Protein AF-A0A946XSJ8-F1 (afdb_monomer_lite)

Sequence (49 aa):
MNEGFAEANVEIIEGSGGVFEVTVDGSLIYSKKETGRFPEKGELISLMK

Radius of gyration: 11.66 Å; chains: 1; bounding box: 30×22×30 Å

Secondary structure (DSSP, 8-state):
---S-TT--------STT--EEEETTEEEEEHHHHSSPPPTTHHHHH--

Foldseek 3Di:
DPPDDPPDDDDDDDDPDPWDWDDDPNHTQDTCVVVVDDDDVCRSVVSPD

pLDDT: mean 86.58, std 12.55, range [41.22, 95.56]

Structure (mmCIF, N/CA/C/O backbone):
data_AF-A0A946XSJ8-F1
#
_entry.id   AF-A0A946XSJ8-F1
#
loop_
_atom_site.group_PDB
_atom_site.id
_atom_site.type_symbol
_atom_site.label_atom_id
_atom_site.label_alt_id
_atom_site.label_comp_id
_atom_site.label_asym_id
_atom_site.label_entity_id
_atom_site.label_seq_id
_atom_site.pdbx_PDB_ins_code
_atom_site.Cartn_x
_atom_site.Cartn_y
_atom_site.Cartn_z
_atom_site.occupancy
_atom_site.B_iso_or_equiv
_atom_site.auth_seq_id
_atom_site.auth_comp_id
_atom_site.auth_asym_id
_atom_site.auth_atom_id
_atom_site.pdbx_PDB_model_num
ATOM 1 N N . MET A 1 1 ? 19.647 -0.765 -13.161 1.00 41.22 1 MET A N 1
ATOM 2 C CA . MET A 1 1 ? 19.192 -2.074 -12.654 1.00 41.22 1 MET A CA 1
ATOM 3 C C . MET A 1 1 ? 17.702 -1.925 -12.411 1.00 41.22 1 MET A C 1
ATOM 5 O O . MET A 1 1 ? 17.335 -1.213 -11.489 1.00 41.22 1 MET A O 1
ATOM 9 N N . ASN A 1 2 ? 16.863 -2.447 -13.308 1.00 46.28 2 ASN A N 1
ATOM 10 C CA . ASN A 1 2 ? 15.419 -2.503 -13.085 1.00 46.28 2 ASN A CA 1
ATOM 11 C C . ASN A 1 2 ? 15.151 -3.819 -12.354 1.00 46.28 2 ASN A C 1
ATOM 13 O O . ASN A 1 2 ? 15.096 -4.867 -12.985 1.00 46.28 2 ASN A O 1
ATOM 17 N N . GLU A 1 3 ? 15.071 -3.777 -11.028 1.00 55.16 3 GLU A N 1
ATOM 18 C CA . GLU A 1 3 ? 14.661 -4.926 -10.207 1.00 55.16 3 GLU A CA 1
ATOM 19 C C . GLU A 1 3 ? 13.128 -5.008 -10.165 1.00 55.16 3 GLU A C 1
ATOM 21 O O . GLU A 1 3 ? 12.513 -4.947 -9.105 1.00 55.16 3 GLU A O 1
ATOM 26 N N . GLY A 1 4 ? 12.497 -5.036 -11.338 1.00 59.25 4 GLY A N 1
ATOM 27 C CA . GLY A 1 4 ? 11.046 -5.015 -11.474 1.00 59.25 4 GLY A CA 1
ATOM 28 C C . GLY A 1 4 ? 10.586 -5.908 -12.614 1.00 59.25 4 GLY A C 1
ATOM 29 O O . GLY A 1 4 ? 11.268 -6.029 -13.632 1.00 59.25 4 GLY A O 1
ATOM 30 N N . PHE A 1 5 ? 9.428 -6.535 -12.424 1.00 67.44 5 PHE A N 1
ATOM 31 C CA . PHE A 1 5 ? 8.748 -7.337 -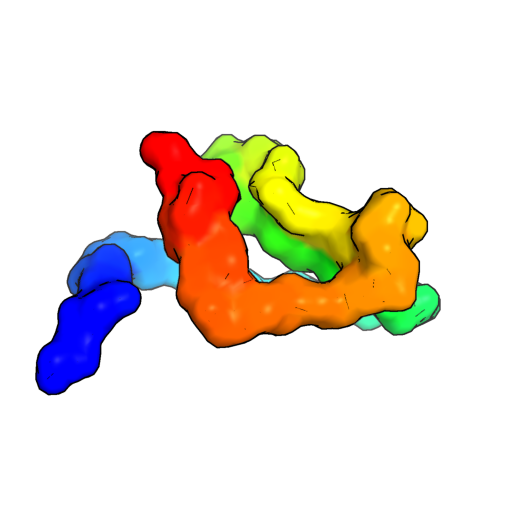13.434 1.00 67.44 5 PHE A CA 1
ATOM 32 C C . PHE A 1 5 ? 8.464 -6.466 -14.663 1.00 67.44 5 PHE A C 1
ATOM 34 O O . PHE A 1 5 ? 7.633 -5.562 -14.610 1.00 67.44 5 PHE A O 1
ATOM 41 N N . ALA A 1 6 ? 9.181 -6.721 -15.760 1.00 72.50 6 ALA A N 1
ATOM 42 C CA . ALA A 1 6 ? 9.170 -5.877 -16.957 1.00 72.50 6 ALA A CA 1
ATOM 43 C C . ALA A 1 6 ? 7.790 -5.773 -17.640 1.00 72.50 6 ALA A C 1
ATOM 45 O O . ALA A 1 6 ? 7.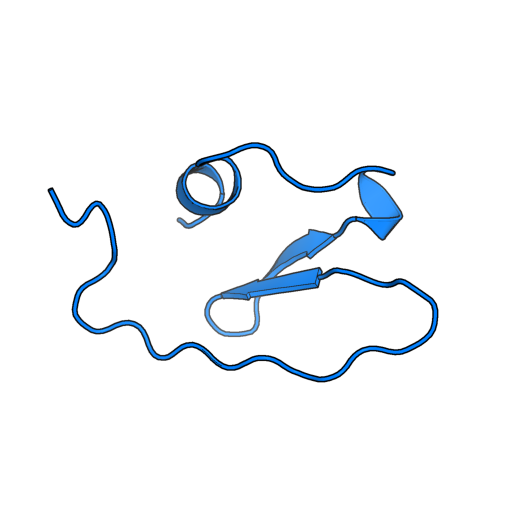566 -4.843 -18.408 1.00 72.50 6 ALA A O 1
ATOM 46 N N . GLU A 1 7 ? 6.879 -6.702 -17.341 1.00 83.12 7 GLU A N 1
ATOM 47 C CA . GLU A 1 7 ? 5.550 -6.822 -17.957 1.00 83.12 7 GLU A CA 1
ATOM 48 C C . GLU A 1 7 ? 4.397 -6.752 -16.935 1.00 83.12 7 GLU A C 1
ATOM 50 O O . GLU A 1 7 ? 3.258 -7.083 -17.259 1.00 83.12 7 GLU A O 1
ATOM 55 N N . ALA A 1 8 ? 4.657 -6.336 -15.689 1.00 84.31 8 ALA A N 1
ATOM 56 C CA . ALA A 1 8 ? 3.594 -6.226 -14.692 1.00 84.31 8 ALA A CA 1
ATOM 57 C C . ALA A 1 8 ? 2.643 -5.058 -15.001 1.00 84.31 8 ALA A C 1
ATOM 59 O O . ALA A 1 8 ? 3.072 -3.928 -15.237 1.00 84.31 8 ALA A O 1
ATOM 60 N N . ASN A 1 9 ? 1.339 -5.329 -14.929 1.00 88.31 9 ASN A N 1
ATOM 61 C CA . ASN A 1 9 ? 0.308 -4.298 -14.944 1.00 88.31 9 ASN A CA 1
ATOM 62 C C . ASN A 1 9 ? 0.073 -3.846 -13.506 1.00 88.31 9 ASN A C 1
ATOM 64 O O . ASN A 1 9 ? -0.225 -4.664 -12.638 1.00 88.31 9 ASN A O 1
ATOM 68 N N . VAL A 1 10 ? 0.236 -2.550 -13.254 1.00 90.00 10 VAL A N 1
ATOM 69 C CA . VAL A 1 10 ? 0.091 -1.970 -11.919 1.00 90.00 10 VAL A CA 1
ATOM 70 C C . VAL A 1 10 ? -0.978 -0.897 -11.974 1.00 90.00 10 VAL A C 1
ATOM 72 O O . VAL A 1 10 ? -0.889 0.037 -12.770 1.00 90.00 10 VAL A O 1
ATOM 75 N N . GLU A 1 11 ? -1.961 -1.018 -11.094 1.00 92.25 11 GLU A N 1
ATOM 76 C CA . GLU A 1 11 ? -2.978 -0.001 -10.870 1.00 92.25 11 GLU A CA 1
ATOM 77 C C . GLU A 1 11 ? -2.890 0.539 -9.442 1.00 92.25 11 GLU A C 1
ATOM 79 O O . GLU A 1 11 ? -2.531 -0.174 -8.504 1.00 92.25 11 GLU A O 1
ATOM 84 N N . ILE A 1 12 ? -3.212 1.822 -9.283 1.00 91.06 12 ILE A N 1
ATOM 85 C CA . ILE A 1 12 ? -3.408 2.434 -7.972 1.00 91.06 12 ILE A CA 1
ATOM 86 C C . ILE A 1 12 ? -4.904 2.625 -7.797 1.00 91.06 12 ILE A C 1
ATOM 88 O O . ILE A 1 12 ? -5.523 3.414 -8.508 1.00 91.06 12 ILE A O 1
ATOM 92 N N . ILE A 1 13 ? -5.462 1.912 -6.828 1.00 89.69 13 ILE A N 1
ATOM 93 C CA . ILE A 1 13 ? -6.861 2.044 -6.445 1.00 89.69 13 ILE A CA 1
ATOM 94 C C . ILE A 1 13 ? -6.927 3.034 -5.284 1.00 89.69 13 ILE A C 1
ATOM 96 O O . ILE A 1 13 ? -6.288 2.837 -4.247 1.00 89.69 13 ILE A O 1
ATOM 100 N N . GLU A 1 14 ? -7.684 4.116 -5.461 1.00 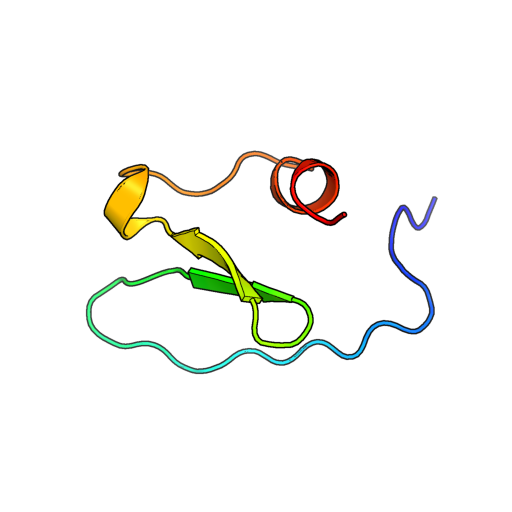88.50 14 GLU A N 1
ATOM 101 C CA . GLU A 1 14 ? -7.871 5.129 -4.425 1.00 88.50 14 GLU A CA 1
ATOM 102 C C . GLU A 1 14 ? -8.596 4.521 -3.217 1.00 88.50 14 GLU A C 1
ATOM 104 O O . GLU A 1 14 ? -9.779 4.186 -3.264 1.00 88.50 14 GLU A O 1
ATOM 109 N N . GLY A 1 15 ? -7.866 4.359 -2.116 1.00 82.94 15 GLY A N 1
ATOM 110 C CA . GLY A 1 15 ? -8.417 3.904 -0.846 1.00 82.94 15 GLY A CA 1
ATOM 111 C C . GLY A 1 15 ? -9.004 5.047 -0.015 1.00 82.94 15 GLY A C 1
ATOM 112 O O . GLY A 1 15 ? -8.718 6.224 -0.221 1.00 82.94 15 GLY A O 1
ATOM 113 N N . SER A 1 16 ? -9.793 4.694 0.999 1.00 86.00 16 SER A N 1
ATOM 114 C CA . SER A 1 16 ? -10.298 5.624 2.018 1.00 86.00 16 SER A CA 1
ATOM 115 C C . SER A 1 16 ? -9.823 5.208 3.414 1.00 86.00 16 SER A C 1
ATOM 117 O O . SER A 1 16 ? -9.503 4.046 3.651 1.00 86.00 16 SER A O 1
ATOM 119 N N . GLY A 1 17 ? -9.766 6.148 4.363 1.00 84.94 17 GLY A N 1
ATOM 120 C CA . GLY A 1 17 ? -9.505 5.830 5.777 1.00 84.94 17 GLY A CA 1
ATOM 121 C C . GLY A 1 17 ? -8.066 5.415 6.121 1.00 84.94 17 GLY A C 1
ATOM 122 O O . GLY A 1 17 ? -7.848 4.775 7.145 1.00 84.94 17 GLY A O 1
ATOM 123 N N . GLY A 1 18 ? -7.078 5.765 5.289 1.00 84.88 18 GLY A N 1
ATOM 124 C CA . GLY A 1 18 ? -5.658 5.500 5.570 1.00 84.88 18 GLY A CA 1
ATOM 125 C C . GLY A 1 18 ? -5.230 4.037 5.407 1.00 84.88 18 GLY A C 1
ATOM 126 O O . GLY A 1 18 ? -4.164 3.651 5.905 1.00 84.88 18 GLY A O 1
ATOM 127 N N . VAL A 1 19 ? -6.057 3.2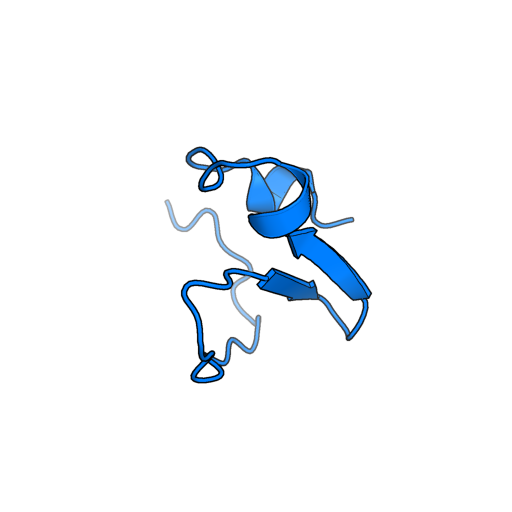45 4.721 1.00 89.69 19 VAL A N 1
ATOM 128 C CA . VAL A 1 19 ? -5.779 1.857 4.345 1.00 89.69 19 VAL A CA 1
ATOM 129 C C . VAL A 1 19 ? -4.695 1.821 3.269 1.00 89.69 19 VAL A C 1
ATOM 131 O O . VAL A 1 19 ? -4.665 2.655 2.368 1.00 89.69 19 VAL A O 1
ATOM 134 N N . PHE A 1 20 ? -3.793 0.852 3.390 1.00 93.44 20 PHE A N 1
ATOM 135 C CA . PHE A 1 20 ? -2.812 0.529 2.363 1.00 93.44 20 PHE A CA 1
ATOM 136 C C . PHE A 1 20 ? -2.756 -0.989 2.241 1.00 93.44 20 PHE A C 1
ATOM 138 O O . PHE A 1 20 ? -2.333 -1.670 3.180 1.00 93.44 20 PHE A O 1
ATOM 145 N N . GLU A 1 21 ? -3.220 -1.495 1.107 1.00 94.81 21 GLU A N 1
ATOM 146 C CA . GLU A 1 21 ? -3.311 -2.917 0.800 1.00 94.81 21 GLU A CA 1
ATOM 147 C C . GLU A 1 21 ? -2.687 -3.168 -0.567 1.00 94.81 21 GLU A C 1
ATOM 149 O O . GLU A 1 21 ? -2.857 -2.372 -1.490 1.00 94.81 21 GLU A O 1
ATOM 154 N N . VAL A 1 22 ? -1.932 -4.258 -0.678 1.00 94.50 22 VAL A N 1
ATOM 155 C CA . VAL A 1 22 ? -1.292 -4.672 -1.927 1.00 94.50 22 VAL A CA 1
ATOM 156 C C . VAL A 1 22 ? -1.795 -6.061 -2.261 1.00 94.50 22 VAL A C 1
ATOM 158 O O . VAL A 1 22 ? -1.655 -6.990 -1.461 1.00 94.50 22 VAL A O 1
ATOM 161 N N . THR A 1 23 ? -2.382 -6.188 -3.446 1.00 93.88 23 THR A N 1
ATOM 162 C CA . THR A 1 23 ? -2.829 -7.464 -3.995 1.00 93.88 23 THR A CA 1
ATOM 163 C C . THR A 1 23 ? -2.033 -7.789 -5.252 1.00 93.88 23 THR A C 1
ATOM 165 O O . THR A 1 23 ? -1.612 -6.886 -5.974 1.00 93.88 23 THR A O 1
ATOM 168 N N . VAL A 1 24 ? -1.807 -9.076 -5.497 1.00 93.25 24 VAL A N 1
ATOM 169 C CA . VAL A 1 24 ? -1.197 -9.599 -6.724 1.00 93.25 24 VAL A CA 1
ATOM 170 C C . VAL A 1 24 ? -2.095 -10.715 -7.224 1.00 93.25 24 VAL A C 1
ATOM 172 O O . VAL A 1 24 ? -2.464 -11.596 -6.447 1.00 93.25 24 VAL A O 1
ATOM 175 N N . ASP A 1 25 ? -2.536 -10.613 -8.478 1.00 91.94 25 ASP A N 1
ATOM 176 C CA . ASP A 1 25 ? -3.513 -11.531 -9.082 1.00 91.94 25 ASP A CA 1
ATOM 177 C C . ASP A 1 25 ? -4.769 -11.735 -8.208 1.00 91.94 25 ASP A C 1
ATOM 179 O O . ASP A 1 25 ? -5.269 -12.843 -8.017 1.00 91.94 25 ASP A O 1
ATOM 183 N N . GLY A 1 26 ? -5.257 -10.644 -7.604 1.00 91.25 26 GLY A N 1
ATOM 184 C CA . GLY A 1 26 ? -6.419 -10.640 -6.707 1.00 91.25 26 GLY A CA 1
ATOM 185 C C . GLY A 1 26 ? -6.168 -11.203 -5.300 1.00 91.25 26 GLY A C 1
ATOM 186 O O . GLY A 1 26 ? -7.077 -11.183 -4.471 1.00 91.25 26 GLY A O 1
ATOM 187 N N . SER A 1 27 ? -4.954 -11.669 -4.996 1.00 93.94 27 SER A N 1
ATOM 188 C CA . SER A 1 27 ? -4.579 -12.180 -3.673 1.00 93.94 27 SER A CA 1
ATOM 189 C C . SER A 1 27 ? -3.914 -11.096 -2.831 1.00 93.94 27 SER A C 1
ATOM 191 O O . SER A 1 27 ? -2.927 -10.502 -3.257 1.00 93.94 27 SER A O 1
ATOM 193 N N . LEU A 1 28 ? -4.426 -10.844 -1.623 1.00 93.75 28 LEU A N 1
ATOM 194 C CA . LEU A 1 28 ? -3.822 -9.909 -0.669 1.00 93.75 28 LEU A CA 1
ATOM 195 C C . LEU A 1 28 ? -2.468 -10.443 -0.191 1.00 93.75 28 LEU A C 1
ATOM 197 O O . LEU A 1 28 ? -2.405 -11.484 0.460 1.00 93.75 28 LEU A O 1
ATOM 201 N N . ILE A 1 29 ? -1.398 -9.714 -0.502 1.00 95.25 29 ILE A N 1
ATOM 202 C CA . ILE A 1 29 ? -0.036 -10.045 -0.063 1.00 95.25 29 ILE A CA 1
ATOM 203 C C . ILE A 1 29 ? 0.442 -9.144 1.079 1.00 95.25 29 ILE A C 1
ATOM 205 O O . ILE A 1 29 ? 1.378 -9.503 1.788 1.00 95.25 29 ILE A O 1
ATOM 209 N N . TYR A 1 30 ? -0.189 -7.981 1.272 1.00 95.56 30 TYR A N 1
ATOM 210 C CA . TYR A 1 30 ? 0.165 -7.043 2.333 1.00 95.56 30 TYR A CA 1
ATOM 211 C C . TYR A 1 30 ? -1.019 -6.172 2.755 1.00 95.56 30 TYR A C 1
ATOM 213 O O . TYR A 1 30 ? -1.693 -5.602 1.898 1.00 95.56 30 TYR A O 1
ATOM 221 N N . SER A 1 31 ? -1.191 -5.964 4.064 1.00 94.88 31 SER A N 1
ATOM 222 C CA . SER A 1 31 ? -2.106 -4.962 4.617 1.00 94.88 31 SER A CA 1
ATOM 223 C C . SER A 1 31 ? -1.453 -4.183 5.752 1.00 94.88 31 SER A C 1
ATOM 225 O O . SER A 1 31 ? -1.116 -4.729 6.805 1.00 94.88 31 SER A O 1
ATOM 227 N N . LYS A 1 32 ? -1.355 -2.861 5.593 1.00 94.00 32 LYS A N 1
ATOM 228 C CA . LYS A 1 32 ? -0.931 -1.949 6.667 1.00 94.00 32 LYS A CA 1
ATOM 229 C C . LYS A 1 32 ? -1.846 -2.031 7.887 1.00 94.00 32 LYS A C 1
ATOM 231 O O . LYS A 1 32 ? -1.415 -1.750 9.002 1.00 94.00 32 LYS A O 1
ATOM 236 N N . LYS A 1 33 ? -3.119 -2.378 7.691 1.00 91.88 33 LYS A N 1
ATOM 237 C CA . LYS A 1 33 ? -4.073 -2.520 8.793 1.00 91.88 33 LYS A CA 1
ATOM 238 C C . LYS A 1 33 ? -3.698 -3.693 9.702 1.00 91.88 33 LYS A C 1
ATOM 240 O O . LYS A 1 33 ? -3.893 -3.598 10.909 1.00 91.88 33 LYS A O 1
ATOM 245 N N . GLU A 1 34 ? -3.142 -4.756 9.127 1.00 92.19 34 GLU A N 1
ATOM 246 C CA . GLU A 1 34 ? -2.681 -5.940 9.857 1.00 92.19 34 GLU A CA 1
ATOM 247 C C . GLU A 1 34 ? -1.292 -5.731 10.469 1.00 92.19 34 GLU A C 1
ATOM 249 O O . GLU A 1 34 ? -1.055 -6.115 11.612 1.00 92.19 34 GLU A O 1
ATOM 254 N N . THR A 1 35 ? -0.374 -5.089 9.73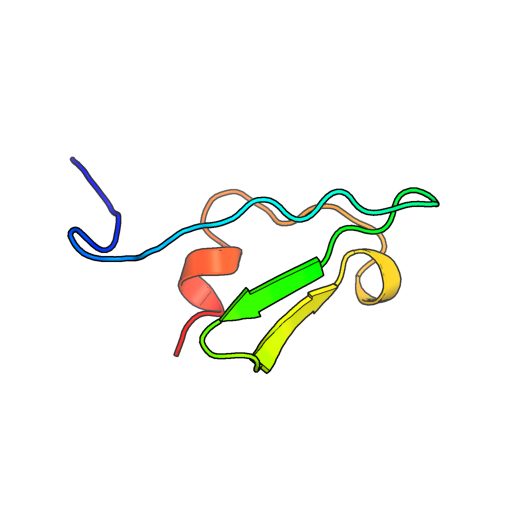9 1.00 92.75 35 THR A N 1
ATOM 255 C CA . THR A 1 35 ? 1.017 -4.894 10.190 1.00 92.75 35 THR A CA 1
ATOM 256 C C . THR A 1 35 ? 1.218 -3.656 11.066 1.00 92.75 35 THR A C 1
ATOM 258 O O . THR A 1 35 ? 2.232 -3.542 11.754 1.00 92.75 35 THR A O 1
ATOM 261 N N . GLY A 1 36 ? 0.295 -2.693 11.016 1.00 94.12 36 GLY A N 1
ATOM 262 C CA . GLY A 1 36 ? 0.394 -1.405 11.704 1.00 94.12 36 GLY A CA 1
ATOM 263 C C . GLY A 1 36 ? 1.434 -0.441 11.118 1.00 94.12 36 GLY A C 1
ATOM 264 O O . GLY A 1 36 ? 1.650 0.632 11.684 1.00 94.12 36 GLY A O 1
ATOM 265 N N . ARG A 1 37 ? 2.083 -0.777 9.995 1.00 94.31 37 ARG A N 1
ATOM 266 C CA . ARG A 1 37 ? 3.129 0.047 9.362 1.00 94.31 37 ARG A CA 1
ATOM 267 C C . ARG A 1 37 ? 3.054 0.005 7.837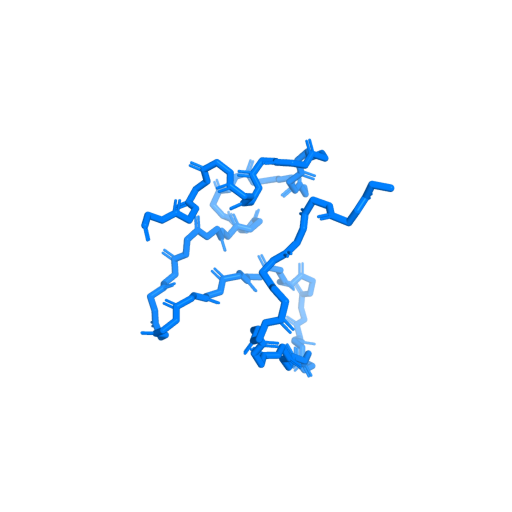 1.00 94.31 37 ARG A C 1
ATOM 269 O O . ARG A 1 37 ? 2.256 -0.723 7.267 1.00 94.31 37 ARG A O 1
ATOM 276 N N . PHE A 1 38 ? 3.868 0.822 7.177 1.00 94.94 38 PHE A N 1
ATOM 277 C CA . PHE A 1 38 ? 4.124 0.677 5.742 1.00 94.94 38 PHE A CA 1
ATOM 278 C C . PHE A 1 38 ? 5.199 -0.396 5.494 1.00 94.94 38 PHE A C 1
ATOM 280 O O . PHE A 1 38 ? 5.998 -0.669 6.403 1.00 94.94 38 PHE A O 1
ATOM 287 N N . PRO A 1 39 ? 5.226 -1.014 4.299 1.00 94.25 39 PRO A N 1
ATOM 288 C CA . PRO A 1 39 ? 6.220 -2.027 3.968 1.00 94.25 39 PRO A CA 1
ATOM 289 C C . PRO A 1 39 ? 7.610 -1.401 3.839 1.00 94.25 39 PRO A C 1
ATOM 291 O O . PRO A 1 39 ? 7.748 -0.236 3.453 1.00 94.25 39 PRO A O 1
ATOM 294 N N . GLU A 1 40 ? 8.648 -2.173 4.148 1.00 95.19 40 GLU A N 1
ATOM 295 C CA . GLU A 1 40 ? 10.026 -1.752 3.893 1.00 95.19 40 GLU A CA 1
ATOM 296 C C . GLU A 1 40 ? 10.380 -1.885 2.404 1.00 95.19 40 GLU A C 1
ATOM 298 O O . GLU A 1 40 ? 9.714 -2.576 1.625 1.00 95.19 40 GLU A O 1
ATOM 303 N N . LYS A 1 41 ? 11.452 -1.211 1.976 1.00 92.31 41 LYS A N 1
ATOM 304 C CA . LYS A 1 41 ? 11.913 -1.282 0.586 1.00 92.31 41 LYS A CA 1
ATOM 305 C C . LYS A 1 41 ? 12.231 -2.737 0.217 1.00 92.31 41 LYS A C 1
ATOM 307 O O . LYS A 1 41 ? 13.073 -3.363 0.849 1.00 92.31 41 LYS A O 1
ATOM 312 N N . GLY A 1 42 ? 11.585 -3.246 -0.831 1.00 90.31 42 GLY A N 1
ATOM 313 C CA . GLY A 1 42 ? 11.765 -4.621 -1.312 1.00 90.31 42 GLY A CA 1
ATOM 314 C C . GLY A 1 42 ? 10.948 -5.678 -0.562 1.00 90.31 42 GLY A C 1
ATOM 315 O O . GLY A 1 42 ? 10.850 -6.800 -1.046 1.00 90.31 42 GLY A O 1
ATOM 316 N N . GLU A 1 43 ? 10.294 -5.333 0.552 1.00 93.25 43 GLU A N 1
ATOM 317 C CA . GLU A 1 43 ? 9.470 -6.271 1.328 1.00 93.25 43 GLU A CA 1
ATOM 318 C C . GLU A 1 43 ? 8.332 -6.850 0.480 1.00 93.25 43 GLU A C 1
ATOM 320 O O . GLU A 1 43 ? 8.138 -8.060 0.448 1.00 93.25 43 GLU A O 1
ATOM 325 N N . LEU A 1 44 ? 7.643 -5.996 -0.285 1.00 91.75 44 LEU A N 1
ATOM 326 C CA . LEU A 1 44 ? 6.565 -6.425 -1.178 1.00 91.75 44 LEU A CA 1
ATOM 327 C C . LEU A 1 44 ? 7.047 -7.414 -2.244 1.00 91.75 44 LEU A C 1
ATOM 329 O O . LEU A 1 44 ? 6.331 -8.359 -2.541 1.00 91.75 44 LEU A O 1
ATOM 333 N N . ILE A 1 45 ? 8.261 -7.239 -2.780 1.00 90.44 45 ILE A N 1
ATOM 334 C CA . ILE A 1 45 ? 8.827 -8.157 -3.781 1.00 90.44 45 ILE A CA 1
ATOM 335 C C . ILE A 1 45 ? 9.098 -9.529 -3.156 1.00 90.44 45 ILE A C 1
ATOM 337 O O . ILE A 1 45 ? 8.821 -10.543 -3.781 1.00 90.44 45 ILE A O 1
ATOM 341 N N . SER A 1 46 ? 9.567 -9.574 -1.907 1.00 90.44 46 SER A N 1
ATOM 342 C CA . SER A 1 46 ? 9.760 -10.835 -1.175 1.00 90.44 46 SER A CA 1
ATOM 343 C C . SER A 1 46 ? 8.448 -11.549 -0.820 1.00 90.44 46 SER A C 1
ATOM 345 O O . SER A 1 46 ? 8.469 -12.744 -0.531 1.00 90.44 46 SER A O 1
ATOM 347 N N . LEU A 1 47 ? 7.321 -10.829 -0.791 1.00 90.44 47 LEU A N 1
ATOM 348 C CA . LEU A 1 47 ? 5.988 -11.384 -0.520 1.00 90.44 47 LEU A CA 1
ATOM 349 C C . LEU A 1 47 ? 5.289 -11.899 -1.786 1.00 90.44 47 LEU A C 1
ATOM 351 O O . LEU A 1 47 ? 4.374 -12.717 -1.684 1.00 90.44 47 LEU A O 1
ATOM 355 N N . MET A 1 48 ? 5.718 -11.436 -2.962 1.00 87.06 48 MET A N 1
ATOM 356 C CA . MET A 1 48 ? 5.275 -11.960 -4.253 1.00 87.06 48 MET A CA 1
ATOM 357 C C . MET A 1 48 ? 5.822 -13.383 -4.423 1.00 87.06 48 MET A C 1
ATOM 359 O O . MET A 1 48 ? 7.016 -13.617 -4.245 1.00 87.06 48 MET A O 1
ATOM 363 N N . LYS A 1 49 ? 4.939 -14.340 -4.717 1.00 68.75 49 LYS A N 1
ATOM 364 C CA . LYS A 1 49 ? 5.287 -15.744 -4.975 1.00 68.75 49 LYS A CA 1
ATOM 365 C C . LYS A 1 49 ? 5.268 -16.047 -6.460 1.00 68.75 49 LYS A C 1
ATOM 367 O O . LYS A 1 49 ? 4.388 -15.481 -7.140 1.00 68.75 49 LYS A O 1
#